Protein AF-A0A3D2I876-F1 (afdb_monomer_lite)

Sequence (65 aa):
SRGVVVRAYNLGWFNVPVCDMVTARLGLPCRLSNDANCAALAETVAGASVGCRNMVLVTLGTGVG

Secondary structure (DSSP, 8-state):
----EEEEGGGTEEEE-HHHHHHHHHSS------HHHHHHHHHHHHSTTTT-SS-----BSSSB-

pLDDT: mean 92.38, std 7.58, range [57.94, 98.19]

Radius of gyration: 14.4 Å; chains: 1; bounding box: 32×27×30 Å

Foldseek 3Di:
DQCFDCDDVVVPDHRHNVQV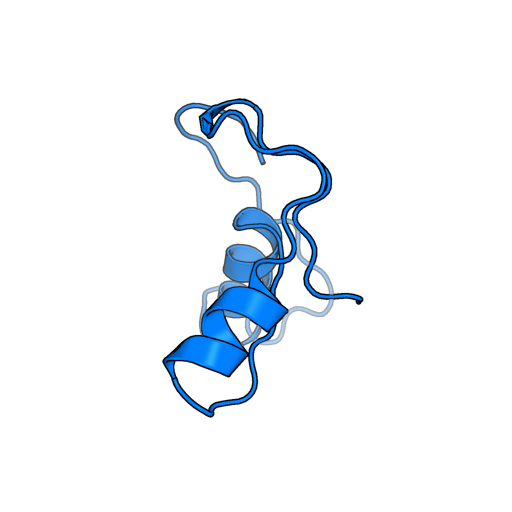VCCVVPVDGDDDDDPQVVVVVCCCPPNPNPPPPDDDDWDDDPDID

Structure (mmCIF, N/CA/C/O backbone):
data_AF-A0A3D2I876-F1
#
_entry.id   AF-A0A3D2I876-F1
#
loop_
_atom_site.group_PDB
_atom_site.id
_atom_site.type_symbol
_atom_site.label_atom_id
_atom_site.label_alt_id
_atom_site.label_comp_id
_atom_site.label_asym_id
_atom_site.label_entity_id
_atom_site.label_seq_id
_atom_site.pdbx_PDB_ins_code
_atom_site.Cartn_x
_atom_site.Cartn_y
_atom_site.Cartn_z
_atom_site.occupancy
_atom_site.B_iso_or_equiv
_atom_site.auth_seq_id
_atom_site.auth_comp_id
_atom_site.auth_asym_id
_atom_site.auth_atom_id
_atom_site.pdbx_PDB_model_num
ATOM 1 N N . SER A 1 1 ? -5.376 2.204 -10.663 1.00 57.94 1 SER A N 1
ATOM 2 C CA . SER A 1 1 ? -3.960 2.624 -10.748 1.00 57.94 1 SER A CA 1
ATOM 3 C C . SER A 1 1 ? -3.214 1.611 -11.607 1.00 57.94 1 SER A C 1
ATOM 5 O O . SER A 1 1 ? -3.601 0.453 -11.599 1.00 57.94 1 SER A O 1
ATOM 7 N N . ARG A 1 2 ? -2.188 2.012 -12.372 1.00 77.62 2 ARG A N 1
ATOM 8 C CA . ARG A 1 2 ? -1.445 1.101 -13.276 1.00 77.62 2 ARG A CA 1
ATOM 9 C C . ARG A 1 2 ? -0.415 0.204 -12.559 1.00 77.62 2 ARG A C 1
ATOM 11 O O . ARG A 1 2 ? 0.413 -0.392 -13.219 1.00 77.62 2 ARG A O 1
ATOM 18 N N . GLY A 1 3 ? -0.408 0.161 -11.220 1.00 93.62 3 GLY A N 1
ATOM 19 C CA . GLY A 1 3 ? 0.532 -0.676 -10.459 1.00 93.62 3 GLY A CA 1
ATOM 20 C C . GLY A 1 3 ? 2.019 -0.315 -10.607 1.00 93.62 3 GLY A C 1
ATOM 21 O O . GLY A 1 3 ? 2.883 -1.154 -10.361 1.00 93.62 3 GLY A O 1
ATOM 22 N N . VAL A 1 4 ? 2.309 0.922 -11.022 1.00 97.06 4 VAL A N 1
ATOM 23 C CA . VAL A 1 4 ? 3.662 1.437 -11.274 1.00 97.06 4 VAL A CA 1
ATOM 24 C C . VAL A 1 4 ? 4.147 2.256 -10.080 1.00 97.06 4 VAL A C 1
ATOM 26 O O . VAL A 1 4 ? 3.455 3.177 -9.639 1.00 97.06 4 VAL A O 1
ATOM 29 N N . VAL A 1 5 ? 5.367 1.986 -9.612 1.00 96.88 5 VAL A N 1
ATOM 30 C CA . VAL A 1 5 ? 6.111 2.903 -8.741 1.00 96.88 5 VAL A CA 1
ATOM 31 C C . VAL A 1 5 ? 6.699 4.002 -9.617 1.00 96.88 5 VAL A C 1
ATOM 33 O O . VAL A 1 5 ? 7.693 3.793 -10.310 1.00 96.88 5 VAL A O 1
ATOM 36 N N . VAL A 1 6 ? 6.077 5.182 -9.604 1.00 96.44 6 VAL A N 1
ATOM 37 C CA . VAL A 1 6 ? 6.552 6.335 -10.389 1.00 96.44 6 VAL A CA 1
ATOM 38 C C . VAL A 1 6 ? 7.928 6.786 -9.899 1.00 96.44 6 VAL A C 1
ATOM 40 O O . VAL A 1 6 ? 8.811 7.059 -10.711 1.00 96.44 6 VAL A O 1
ATOM 43 N N . ARG A 1 7 ? 8.125 6.836 -8.575 1.00 95.94 7 ARG A N 1
ATOM 44 C CA . ARG A 1 7 ? 9.390 7.236 -7.960 1.00 95.94 7 ARG A CA 1
ATOM 45 C C . ARG A 1 7 ? 9.543 6.661 -6.552 1.00 95.94 7 ARG A C 1
ATOM 47 O O . ARG A 1 7 ? 8.647 6.841 -5.735 1.00 95.94 7 ARG A O 1
ATOM 54 N N . ALA A 1 8 ? 10.686 6.046 -6.262 1.00 94.44 8 ALA A N 1
ATOM 55 C CA . ALA A 1 8 ? 11.120 5.706 -4.906 1.00 94.44 8 ALA A CA 1
ATOM 56 C C . ALA A 1 8 ? 12.643 5.884 -4.800 1.00 94.44 8 ALA A C 1
ATOM 58 O O . ALA A 1 8 ? 13.415 5.042 -5.256 1.00 94.44 8 ALA A O 1
ATOM 59 N N . TYR A 1 9 ? 13.075 7.019 -4.242 1.00 92.00 9 TYR A N 1
ATOM 60 C CA . TYR A 1 9 ? 14.484 7.436 -4.237 1.00 92.00 9 TYR A CA 1
ATOM 61 C C . TYR A 1 9 ? 15.393 6.500 -3.443 1.00 92.00 9 TYR A C 1
ATOM 63 O O . TYR A 1 9 ? 16.479 6.170 -3.906 1.00 92.00 9 TYR A O 1
ATOM 71 N N . ASN A 1 10 ? 14.931 6.038 -2.282 1.00 91.19 10 ASN A N 1
ATOM 72 C CA . ASN A 1 10 ? 15.652 5.094 -1.427 1.00 91.19 10 ASN A CA 1
ATOM 73 C C . ASN A 1 10 ? 15.904 3.734 -2.102 1.00 91.19 10 ASN A C 1
ATOM 75 O O . ASN A 1 10 ? 16.823 3.027 -1.706 1.00 91.19 10 ASN A O 1
ATOM 79 N N . LEU A 1 11 ? 15.109 3.380 -3.116 1.00 93.69 11 LEU A N 1
ATOM 80 C CA . LEU A 1 11 ? 15.265 2.159 -3.912 1.00 93.69 11 LEU A CA 1
ATOM 81 C C . LEU A 1 11 ? 15.912 2.417 -5.283 1.00 93.69 11 LEU A C 1
ATOM 83 O O . LEU A 1 11 ? 16.171 1.472 -6.023 1.00 93.69 11 LEU A O 1
ATOM 87 N N . GLY A 1 12 ? 16.139 3.681 -5.657 1.00 96.62 12 GLY A N 1
ATOM 88 C CA . GLY A 1 12 ? 16.584 4.058 -7.002 1.00 96.62 12 GLY A CA 1
ATOM 89 C C . GLY A 1 12 ? 15.562 3.740 -8.103 1.00 96.62 12 GLY A C 1
ATOM 90 O O . GLY A 1 12 ? 15.942 3.540 -9.254 1.00 96.62 12 GLY A O 1
ATOM 91 N N . TRP A 1 13 ? 14.271 3.650 -7.771 1.00 97.00 13 TRP A N 1
ATOM 92 C CA . TRP A 1 13 ? 13.227 3.241 -8.713 1.00 97.00 13 TRP A CA 1
ATOM 93 C C . TRP A 1 13 ? 12.559 4.433 -9.391 1.00 97.00 13 TRP A C 1
ATOM 95 O O . TRP A 1 13 ? 12.110 5.374 -8.731 1.00 97.00 13 TRP A O 1
ATOM 105 N N . PHE A 1 14 ? 12.416 4.334 -10.714 1.00 97.44 14 PHE A N 1
ATOM 106 C CA . PHE A 1 14 ? 11.738 5.313 -11.559 1.00 97.44 14 PHE A CA 1
ATOM 107 C C . PHE A 1 14 ? 10.877 4.582 -12.591 1.00 97.44 14 PHE A C 1
ATOM 109 O O . PHE A 1 14 ? 11.400 3.836 -13.413 1.00 97.44 14 PHE A O 1
ATOM 116 N N . ASN A 1 15 ? 9.560 4.799 -12.549 1.00 97.19 15 ASN A N 1
ATOM 117 C CA . ASN A 1 15 ? 8.573 4.156 -13.428 1.00 97.19 15 ASN A CA 1
ATOM 118 C C . ASN A 1 15 ? 8.670 2.615 -13.486 1.00 97.19 15 ASN A C 1
ATOM 120 O O . ASN A 1 15 ? 8.617 2.023 -14.562 1.00 97.19 15 ASN A O 1
ATOM 124 N N . VAL A 1 16 ? 8.784 1.954 -12.331 1.00 97.75 16 VAL A N 1
ATOM 125 C CA . VAL A 1 16 ? 8.898 0.487 -12.248 1.00 97.75 16 VAL A CA 1
ATOM 126 C C . VAL A 1 16 ? 7.503 -0.163 -12.201 1.00 97.75 16 VAL A C 1
ATOM 128 O O . VAL A 1 16 ? 6.742 0.136 -11.275 1.00 97.75 16 VAL A O 1
ATOM 131 N N . PRO A 1 17 ? 7.136 -1.059 -13.142 1.00 97.38 17 PRO A N 1
ATOM 132 C CA . PRO A 1 17 ? 5.813 -1.692 -13.203 1.00 97.38 17 PRO A CA 1
ATOM 133 C C . PRO A 1 17 ? 5.697 -2.888 -12.241 1.00 97.38 17 PRO A C 1
ATOM 135 O O . PRO A 1 17 ? 5.589 -4.044 -12.648 1.00 97.38 17 PRO A O 1
ATOM 138 N N . VAL A 1 18 ? 5.733 -2.611 -10.936 1.00 97.12 18 VAL A N 1
ATOM 139 C CA . VAL A 1 18 ? 5.799 -3.633 -9.876 1.00 97.12 18 VAL A CA 1
ATOM 140 C C . VAL A 1 18 ? 4.643 -4.631 -9.944 1.00 97.12 18 VAL A C 1
ATOM 142 O O . VAL A 1 18 ? 4.885 -5.833 -9.846 1.00 97.12 18 VAL A O 1
ATOM 145 N N . CYS A 1 19 ? 3.399 -4.175 -10.129 1.00 97.56 19 CYS A N 1
ATOM 146 C CA . CYS A 1 19 ? 2.266 -5.105 -10.172 1.00 97.56 19 CYS A CA 1
ATOM 147 C C . CYS A 1 19 ? 2.368 -6.095 -11.333 1.00 97.56 19 CYS A C 1
ATOM 149 O O . CYS A 1 19 ? 2.059 -7.267 -11.131 1.00 97.56 19 CYS A O 1
ATOM 151 N N . ASP A 1 20 ? 2.827 -5.661 -12.507 1.00 97.44 20 ASP A N 1
ATOM 152 C CA . ASP A 1 20 ? 2.976 -6.540 -13.669 1.00 97.44 20 ASP A CA 1
ATOM 153 C C . ASP A 1 20 ? 4.082 -7.571 -13.422 1.00 97.44 20 ASP A C 1
ATOM 155 O O . ASP A 1 20 ? 3.877 -8.762 -13.647 1.00 97.44 20 ASP A O 1
ATOM 159 N N . MET A 1 21 ? 5.221 -7.138 -12.865 1.00 97.44 21 MET A N 1
ATOM 160 C CA . MET A 1 21 ? 6.337 -8.022 -12.501 1.00 97.44 21 MET A CA 1
ATOM 161 C C . MET A 1 21 ? 5.914 -9.096 -11.487 1.00 97.44 21 MET A C 1
ATOM 163 O O . MET A 1 21 ? 6.227 -10.276 -11.655 1.00 97.44 21 MET A O 1
ATOM 167 N N . VAL A 1 22 ? 5.182 -8.700 -10.441 1.00 97.62 22 VAL A N 1
ATOM 168 C CA . VAL A 1 22 ? 4.693 -9.614 -9.397 1.00 97.62 22 VAL A CA 1
ATOM 169 C C . VAL A 1 22 ? 3.628 -10.561 -9.953 1.00 97.62 22 VAL A C 1
ATOM 171 O O . VAL A 1 22 ? 3.703 -11.768 -9.720 1.00 97.62 22 VAL A O 1
ATOM 174 N N . THR A 1 23 ? 2.675 -10.040 -10.730 1.00 97.62 23 THR A N 1
ATOM 175 C CA . THR A 1 23 ? 1.604 -10.839 -11.349 1.00 97.62 23 THR A CA 1
ATOM 176 C C . THR A 1 23 ? 2.183 -11.873 -12.311 1.00 97.62 23 THR A C 1
ATOM 178 O O . THR A 1 23 ? 1.809 -13.039 -12.240 1.00 97.62 23 THR A O 1
ATOM 181 N N . ALA A 1 24 ? 3.147 -11.492 -13.155 1.00 97.94 24 ALA A N 1
ATOM 182 C CA . ALA A 1 24 ? 3.814 -12.410 -14.077 1.00 97.94 24 ALA A CA 1
ATOM 183 C C . ALA A 1 24 ? 4.563 -13.536 -13.346 1.00 97.94 24 ALA A C 1
ATOM 185 O O . ALA A 1 24 ? 4.619 -14.662 -13.837 1.00 97.94 24 ALA A O 1
ATOM 186 N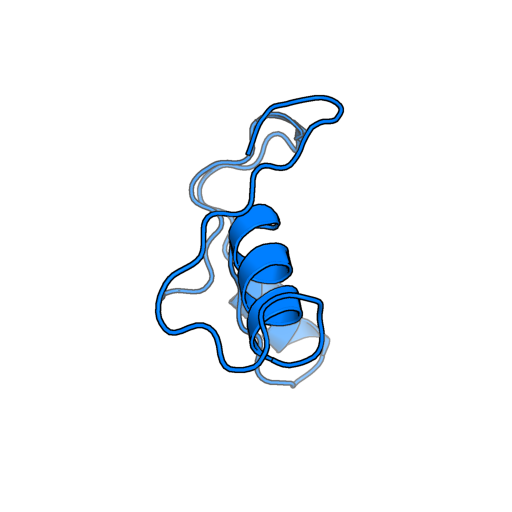 N . ARG A 1 25 ? 5.127 -13.255 -12.162 1.00 98.19 25 ARG A N 1
ATOM 187 C CA . ARG A 1 25 ? 5.894 -14.243 -11.395 1.00 98.19 25 ARG A CA 1
ATOM 188 C C . ARG A 1 25 ? 5.024 -15.200 -10.581 1.00 98.19 25 ARG A C 1
ATOM 190 O O . ARG A 1 25 ? 5.417 -16.357 -10.428 1.00 98.19 25 ARG A O 1
ATOM 197 N N . LEU A 1 26 ? 3.916 -14.707 -10.027 1.00 97.81 26 LEU A N 1
ATOM 198 C CA . LEU A 1 26 ? 3.076 -15.436 -9.069 1.00 97.81 26 LEU A CA 1
ATOM 199 C C . LEU A 1 26 ? 1.747 -15.928 -9.658 1.00 97.81 26 LEU A C 1
ATOM 201 O O . LEU A 1 26 ? 1.096 -16.764 -9.042 1.00 97.81 26 LEU A O 1
ATOM 205 N N . GLY A 1 27 ? 1.322 -15.414 -10.815 1.00 97.44 27 GLY A N 1
ATOM 206 C CA . GLY A 1 27 ? 0.022 -15.731 -11.416 1.00 97.44 27 GLY A CA 1
ATOM 207 C C . GLY A 1 27 ? -1.180 -15.178 -10.640 1.00 97.44 27 GLY A C 1
ATOM 208 O O . GLY A 1 27 ? -2.305 -15.613 -10.870 1.00 97.44 27 GLY A O 1
ATOM 209 N N . LEU A 1 28 ? -0.956 -14.241 -9.713 1.00 97.56 28 LEU A N 1
ATOM 210 C CA . LEU A 1 28 ? -1.979 -13.694 -8.821 1.00 97.56 28 LEU A CA 1
ATOM 211 C C . LEU A 1 28 ? -2.183 -12.190 -9.046 1.00 97.56 28 LEU A C 1
ATOM 213 O O . LEU A 1 28 ? -1.209 -11.487 -9.322 1.00 97.56 28 LEU A O 1
ATOM 217 N N . PRO A 1 29 ? -3.413 -11.668 -8.868 1.00 95.62 29 PRO A N 1
ATOM 218 C CA . PRO A 1 29 ? -3.670 -10.235 -8.939 1.00 95.62 29 PRO A CA 1
ATOM 219 C C . PRO A 1 29 ? -2.840 -9.451 -7.917 1.00 95.62 29 PRO A C 1
ATOM 221 O O . PRO A 1 29 ? -2.831 -9.776 -6.730 1.00 95.62 29 PRO A O 1
ATOM 224 N N . CYS A 1 30 ? -2.201 -8.371 -8.364 1.00 95.94 30 CYS A N 1
ATOM 225 C CA . CYS A 1 30 ? -1.417 -7.485 -7.510 1.00 95.94 30 CYS A CA 1
ATOM 226 C C . CYS A 1 30 ? -2.043 -6.084 -7.441 1.00 95.94 30 CYS A C 1
ATOM 228 O O . CYS A 1 30 ? -2.483 -5.530 -8.450 1.00 95.94 30 CYS A O 1
ATOM 230 N N . ARG A 1 31 ? -2.060 -5.485 -6.245 1.00 95.38 31 ARG A N 1
ATOM 231 C CA . ARG A 1 31 ? -2.370 -4.064 -6.035 1.00 95.38 31 ARG A CA 1
ATOM 232 C C . ARG A 1 31 ? -1.226 -3.403 -5.283 1.00 95.38 31 ARG A C 1
ATOM 234 O O . ARG A 1 31 ? -0.586 -4.031 -4.449 1.00 95.38 31 ARG A O 1
ATOM 241 N N . LEU A 1 32 ? -1.003 -2.128 -5.581 1.00 95.38 32 LEU A N 1
ATOM 242 C CA . LEU A 1 32 ? 0.088 -1.334 -5.030 1.00 95.38 32 LEU A CA 1
ATOM 243 C C . LEU A 1 32 ? -0.442 0.007 -4.518 1.00 95.38 32 LEU A C 1
ATOM 245 O O . LEU A 1 32 ? -1.238 0.665 -5.194 1.00 95.38 32 LEU A O 1
ATOM 249 N N . SER A 1 33 ? 0.053 0.410 -3.353 1.00 94.81 33 SER A N 1
ATOM 250 C CA . SER A 1 33 ? -0.090 1.743 -2.772 1.00 94.81 33 SER A CA 1
ATOM 251 C C . SER A 1 33 ? 1.174 2.065 -1.963 1.00 94.81 33 SER A C 1
ATOM 253 O O . SER A 1 33 ? 1.931 1.157 -1.621 1.00 94.81 33 SER A O 1
ATOM 255 N N . ASN A 1 34 ? 1.419 3.348 -1.693 1.00 91.88 34 ASN A N 1
ATOM 256 C CA . ASN A 1 34 ? 2.490 3.776 -0.792 1.00 91.88 34 ASN A CA 1
ATOM 257 C C . ASN A 1 34 ? 2.252 3.227 0.630 1.00 91.88 34 ASN A C 1
ATOM 259 O O . ASN A 1 34 ? 1.109 3.026 1.043 1.00 91.88 34 ASN A O 1
ATOM 263 N N . ASP A 1 35 ? 3.338 2.979 1.354 1.00 91.62 35 ASP A N 1
ATOM 264 C CA . ASP A 1 35 ? 3.378 2.410 2.701 1.00 91.62 35 ASP A CA 1
ATOM 265 C C . ASP A 1 35 ? 2.552 3.193 3.728 1.00 91.62 35 ASP A C 1
ATOM 267 O O . ASP A 1 35 ? 1.767 2.568 4.440 1.00 91.62 35 ASP A O 1
ATOM 271 N N . ALA A 1 36 ? 2.624 4.528 3.752 1.00 91.25 36 ALA A N 1
ATOM 272 C CA . ALA A 1 36 ? 1.818 5.344 4.667 1.00 91.25 36 ALA A CA 1
ATOM 273 C C . ALA A 1 36 ? 0.311 5.184 4.398 1.00 91.25 36 ALA A C 1
ATOM 275 O O . ALA A 1 36 ? -0.479 5.009 5.324 1.00 91.25 36 ALA A O 1
ATOM 276 N N . ASN A 1 37 ? -0.097 5.130 3.125 1.00 92.69 37 ASN A N 1
ATOM 277 C CA . ASN A 1 37 ? -1.489 4.852 2.755 1.00 92.69 37 ASN A CA 1
ATOM 278 C C . ASN A 1 37 ? -1.923 3.437 3.168 1.00 92.69 37 ASN A C 1
ATOM 280 O O . ASN A 1 37 ? -3.055 3.247 3.610 1.00 92.69 37 ASN A O 1
ATOM 284 N N . CYS A 1 38 ? -1.050 2.438 3.004 1.00 94.31 38 CYS A N 1
ATOM 285 C CA . CYS A 1 38 ? -1.326 1.069 3.441 1.00 94.31 38 CYS A CA 1
ATOM 286 C C . CYS A 1 38 ? -1.473 0.987 4.966 1.00 94.31 38 CYS A C 1
ATOM 288 O O . CYS A 1 38 ? -2.386 0.317 5.444 1.00 94.31 38 CYS A O 1
ATOM 290 N N . ALA A 1 39 ? -0.625 1.696 5.717 1.00 93.94 39 ALA A N 1
ATOM 291 C CA . ALA A 1 39 ? -0.717 1.797 7.171 1.00 93.94 39 ALA A CA 1
ATOM 292 C C . ALA A 1 39 ? -2.015 2.494 7.604 1.00 93.94 39 ALA A C 1
ATOM 294 O O . ALA A 1 39 ? -2.752 1.958 8.427 1.00 93.94 39 ALA A O 1
ATOM 295 N N . ALA A 1 40 ? -2.354 3.630 6.987 1.00 93.75 40 ALA A N 1
ATOM 296 C CA . ALA A 1 40 ? -3.608 4.332 7.247 1.00 93.75 40 ALA A CA 1
ATOM 297 C C . ALA A 1 40 ? -4.828 3.432 6.987 1.00 93.75 40 ALA A C 1
ATOM 299 O O . ALA A 1 40 ? -5.715 3.352 7.832 1.00 93.75 40 ALA A O 1
ATOM 300 N N . LEU A 1 41 ? -4.845 2.702 5.865 1.00 94.56 41 LEU A N 1
ATOM 301 C CA . LEU A 1 41 ? -5.917 1.757 5.545 1.00 94.56 41 LEU A CA 1
ATOM 302 C C . LEU A 1 41 ? -6.026 0.635 6.588 1.00 94.56 41 LEU A C 1
ATOM 304 O O . LEU A 1 41 ? -7.135 0.285 6.990 1.00 94.56 41 LEU A O 1
ATOM 308 N N . ALA A 1 42 ? -4.898 0.076 7.032 1.00 95.12 42 ALA A N 1
ATOM 309 C CA . ALA A 1 42 ? -4.888 -0.958 8.063 1.00 95.12 42 ALA A CA 1
ATOM 310 C C . ALA A 1 42 ? -5.490 -0.441 9.382 1.00 95.12 42 ALA A C 1
ATOM 312 O O . ALA A 1 42 ? -6.335 -1.115 9.972 1.00 95.12 42 ALA A O 1
ATOM 313 N N . GLU A 1 43 ? -5.139 0.783 9.790 1.00 96.06 43 GLU A N 1
ATOM 314 C CA . GLU A 1 43 ? -5.684 1.422 10.991 1.00 96.06 43 GLU A CA 1
ATOM 315 C C . GLU A 1 43 ? -7.196 1.675 10.905 1.00 96.06 43 GLU A C 1
ATOM 317 O O . GLU A 1 43 ? -7.896 1.549 11.911 1.00 96.06 43 GLU A O 1
ATOM 322 N N . THR A 1 44 ? -7.726 1.993 9.715 1.00 95.19 44 THR A N 1
ATOM 323 C CA . THR A 1 44 ? -9.175 2.182 9.505 1.00 95.19 44 THR A CA 1
ATOM 324 C C . THR A 1 44 ? -9.941 0.865 9.571 1.00 95.19 44 THR A C 1
ATOM 326 O O . THR A 1 44 ? -11.086 0.835 10.018 1.00 95.19 44 THR A O 1
ATOM 329 N N . VAL A 1 45 ? -9.344 -0.215 9.063 1.00 94.88 45 VAL A N 1
ATOM 330 C CA . VAL A 1 45 ? -10.024 -1.508 8.901 1.00 94.88 45 VAL A CA 1
ATOM 331 C C . VAL A 1 45 ? -9.960 -2.343 10.174 1.00 94.88 45 VAL A C 1
ATOM 333 O O . VAL A 1 45 ? -10.939 -3.004 10.514 1.00 94.88 45 VAL A O 1
ATOM 336 N N . ALA A 1 46 ? -8.820 -2.337 10.861 1.00 96.06 46 ALA A N 1
ATOM 337 C CA . ALA A 1 46 ? -8.562 -3.249 11.973 1.00 96.06 46 ALA A CA 1
ATOM 338 C C . ALA A 1 46 ? -7.735 -2.636 13.115 1.00 96.06 46 ALA A C 1
ATOM 340 O O . ALA A 1 46 ? -7.373 -3.360 14.041 1.00 96.06 46 ALA A O 1
ATOM 341 N N . GLY A 1 47 ? -7.413 -1.342 13.057 1.00 94.69 47 GLY A N 1
ATOM 342 C CA . GLY A 1 47 ? -6.605 -0.677 14.076 1.00 94.69 47 GLY A CA 1
ATOM 343 C C . GLY A 1 47 ? -7.381 0.330 14.918 1.00 94.69 47 GLY A C 1
ATOM 344 O O . GLY A 1 47 ? -8.590 0.219 15.132 1.00 94.69 47 GLY A O 1
ATOM 345 N N . ALA A 1 48 ? -6.665 1.333 15.413 1.00 94.25 48 ALA A N 1
ATOM 346 C CA . ALA A 1 48 ? -7.167 2.303 16.379 1.00 94.25 48 ALA A CA 1
ATOM 347 C C . ALA A 1 48 ? -8.209 3.272 15.799 1.00 94.25 48 ALA A C 1
ATOM 349 O O . ALA A 1 48 ? -8.849 4.003 16.551 1.00 94.25 48 ALA A O 1
ATOM 350 N N . SER A 1 49 ? -8.381 3.2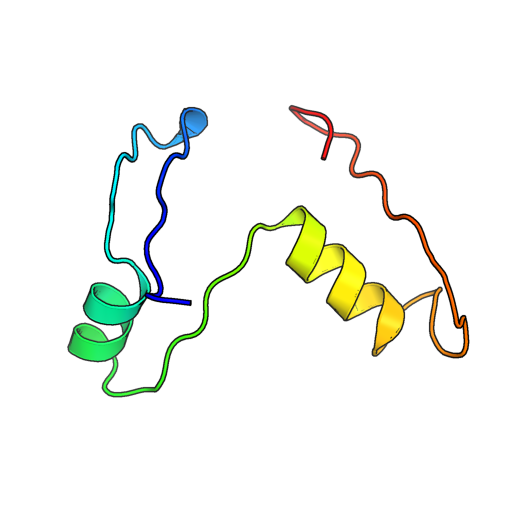94 14.475 1.00 93.88 49 SER A N 1
ATOM 351 C CA . SER A 1 49 ? -9.286 4.221 13.789 1.00 93.88 49 SER A CA 1
ATOM 352 C C . SER A 1 49 ? -10.558 3.556 13.259 1.00 93.88 49 SER A C 1
ATOM 354 O O . SER A 1 49 ? -11.299 4.166 12.483 1.00 93.88 49 SER A O 1
ATOM 356 N N . VAL A 1 50 ? -10.843 2.316 13.665 1.00 97.19 50 VAL A N 1
ATOM 357 C CA . VAL A 1 50 ? -12.106 1.646 13.334 1.00 97.19 50 VAL A CA 1
ATOM 358 C C . VAL A 1 50 ? -13.287 2.465 13.864 1.00 97.19 50 VAL A C 1
ATOM 360 O O . VAL A 1 50 ? -13.346 2.831 15.035 1.00 97.19 50 VAL A O 1
ATOM 363 N N . GLY A 1 51 ? -14.248 2.758 12.985 1.00 95.69 51 GLY A N 1
ATOM 364 C CA . GLY A 1 51 ? -15.430 3.567 13.305 1.00 95.69 51 GLY A CA 1
ATOM 365 C C . GLY A 1 51 ? -15.211 5.082 13.215 1.00 95.69 51 GLY A C 1
ATOM 366 O O . GLY A 1 51 ? -16.179 5.844 13.273 1.00 95.69 51 GLY A O 1
ATOM 367 N N . CYS A 1 52 ? -13.977 5.545 13.006 1.00 94.75 52 CYS A N 1
ATOM 368 C CA . CYS A 1 52 ? -13.715 6.947 12.710 1.00 94.75 52 CYS A CA 1
ATOM 369 C C . CYS A 1 52 ? -14.078 7.260 11.254 1.00 94.75 52 CYS A C 1
ATOM 371 O O . CYS A 1 52 ? -13.690 6.555 10.326 1.00 94.75 52 CYS A O 1
ATOM 373 N N . ARG A 1 53 ? -14.795 8.368 11.034 1.00 92.38 53 ARG A N 1
ATOM 374 C CA . ARG A 1 53 ? -15.100 8.851 9.675 1.00 92.38 53 ARG A CA 1
ATOM 375 C C . ARG A 1 53 ? -13.888 9.492 8.999 1.00 92.38 53 ARG A C 1
ATOM 377 O O . ARG A 1 53 ? -13.734 9.385 7.791 1.00 92.38 53 ARG A O 1
A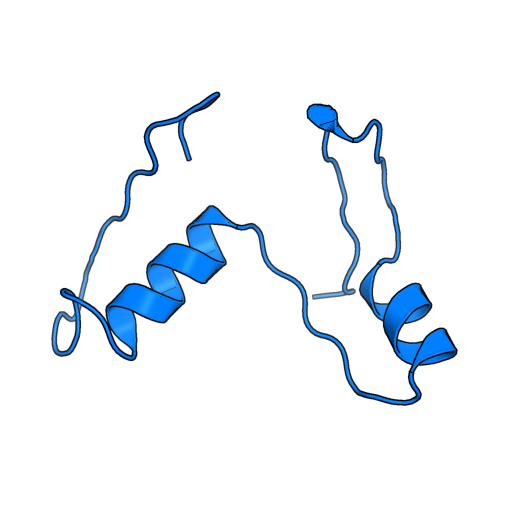TOM 384 N N . ASN A 1 54 ? -13.076 10.195 9.784 1.00 93.06 54 ASN A N 1
ATOM 385 C CA . ASN A 1 54 ? -11.910 10.936 9.322 1.00 93.06 54 ASN A CA 1
ATOM 386 C C . ASN A 1 54 ? -10.739 10.630 10.255 1.00 93.06 54 ASN A C 1
ATOM 388 O O . ASN A 1 54 ? -10.914 10.639 11.473 1.00 93.06 54 ASN A O 1
ATOM 392 N N . MET A 1 55 ? -9.561 10.411 9.682 1.00 91.38 55 MET A N 1
ATOM 393 C CA . MET A 1 55 ? -8.322 10.134 10.404 1.00 91.38 55 MET A CA 1
ATOM 394 C C . MET A 1 55 ? -7.133 10.671 9.614 1.00 91.38 55 MET A C 1
ATOM 396 O O . MET A 1 55 ? -7.178 10.740 8.385 1.00 91.38 55 MET A O 1
ATOM 400 N N . VAL A 1 56 ? -6.070 11.023 10.327 1.00 90.81 56 VAL A N 1
ATOM 401 C CA . VAL A 1 56 ? -4.768 11.362 9.753 1.00 90.81 56 VAL A CA 1
ATOM 402 C C . VAL A 1 56 ? -3.747 10.480 10.448 1.00 90.81 56 VAL A C 1
ATOM 404 O O . VAL A 1 56 ? -3.696 10.452 11.676 1.00 90.81 56 VAL A O 1
ATOM 407 N N . LEU A 1 57 ? -2.963 9.750 9.662 1.00 90.06 57 LEU A N 1
ATOM 408 C CA . LEU A 1 57 ? -1.860 8.936 10.149 1.00 90.06 57 LEU A CA 1
ATOM 409 C C . LEU A 1 57 ? -0.558 9.621 9.743 1.00 90.06 57 LEU A C 1
ATOM 411 O O . LEU A 1 57 ? -0.400 9.982 8.582 1.00 90.06 57 LEU A O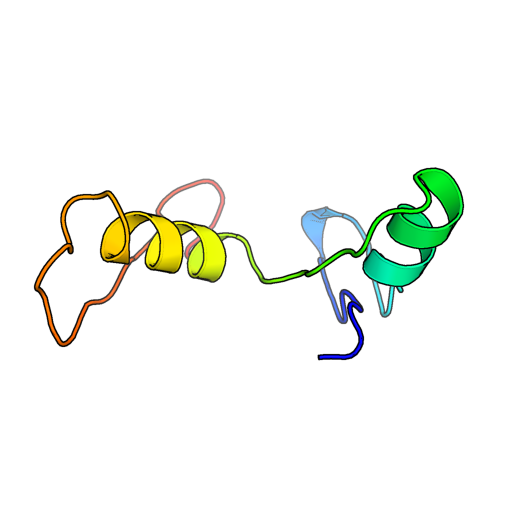 1
ATOM 415 N N . VAL A 1 58 ? 0.335 9.810 10.710 1.00 88.69 58 VAL A N 1
ATOM 416 C CA . VAL A 1 58 ? 1.679 10.346 10.488 1.00 88.69 58 VAL A CA 1
ATOM 417 C C . VAL A 1 58 ? 2.668 9.263 10.882 1.00 88.69 58 VAL A C 1
ATOM 419 O O . VAL A 1 58 ? 2.697 8.833 12.037 1.00 88.69 58 VAL A O 1
ATOM 422 N N . THR A 1 59 ? 3.473 8.813 9.928 1.00 83.06 59 THR A N 1
ATOM 423 C CA . THR A 1 59 ? 4.572 7.882 10.191 1.00 83.06 59 THR A CA 1
ATOM 424 C C . THR A 1 59 ? 5.840 8.668 10.507 1.00 83.06 59 THR A C 1
ATOM 426 O O . THR A 1 59 ? 6.243 9.556 9.758 1.00 83.06 59 THR A O 1
ATOM 429 N N . LEU A 1 60 ? 6.467 8.359 11.643 1.00 84.12 60 LEU A N 1
ATOM 430 C CA . LEU A 1 60 ? 7.724 8.966 12.085 1.00 84.12 60 LEU A CA 1
ATOM 431 C C . LEU A 1 60 ? 8.803 7.881 12.145 1.00 84.12 60 LEU A C 1
ATOM 433 O O . LEU A 1 60 ? 8.745 6.989 12.989 1.00 84.12 60 LEU A O 1
ATOM 437 N N . GLY A 1 61 ? 9.779 7.954 11.239 1.00 79.19 61 GLY A N 1
ATOM 438 C CA . GLY A 1 61 ? 10.881 6.995 11.136 1.00 79.19 61 GLY A CA 1
ATOM 43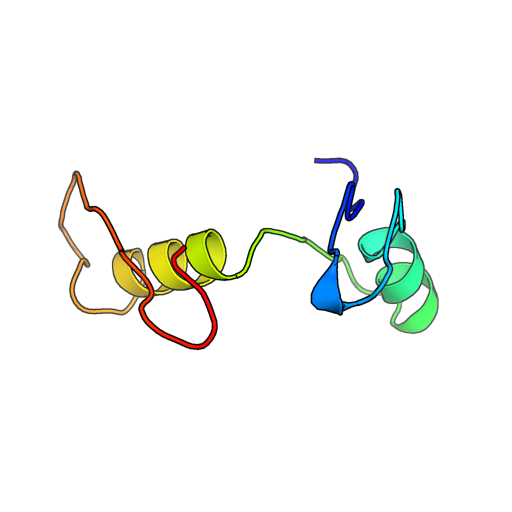9 C C . GLY A 1 61 ? 12.086 7.593 10.412 1.00 79.19 61 GLY A C 1
ATOM 440 O O . GLY A 1 61 ? 12.472 8.729 10.671 1.00 79.19 61 GLY A O 1
ATOM 441 N N . THR A 1 62 ? 12.686 6.856 9.471 1.00 77.06 62 THR A N 1
ATOM 442 C CA . THR A 1 62 ? 13.789 7.370 8.626 1.00 77.06 62 THR A CA 1
ATOM 443 C C . THR A 1 62 ? 13.357 8.550 7.737 1.00 77.06 62 THR A C 1
ATOM 445 O O . THR A 1 62 ? 14.199 9.280 7.222 1.00 77.06 62 THR A O 1
ATOM 448 N N . GLY A 1 63 ? 12.046 8.743 7.576 1.00 74.31 63 GLY A N 1
ATOM 449 C CA . GLY A 1 63 ? 11.410 9.919 6.993 1.00 74.31 63 GLY A CA 1
ATOM 450 C C . GLY A 1 63 ? 10.086 10.233 7.700 1.00 74.31 63 GLY A C 1
ATOM 451 O O . GLY A 1 63 ? 9.771 9.633 8.731 1.00 74.31 63 GLY A O 1
ATOM 452 N N . VAL A 1 64 ? 9.326 11.168 7.127 1.00 79.19 64 VAL A N 1
ATOM 453 C CA . VAL A 1 64 ? 7.957 11.509 7.541 1.00 79.19 64 VAL A CA 1
ATOM 454 C C . VAL A 1 64 ? 7.015 11.168 6.391 1.00 79.19 64 VAL A C 1
ATOM 456 O O . VAL A 1 64 ? 7.296 11.549 5.251 1.00 79.19 64 VAL A O 1
ATOM 459 N N . GLY A 1 65 ? 5.932 10.455 6.689 1.00 68.75 65 GLY A N 1
ATOM 460 C CA . GLY A 1 65 ? 4.911 10.033 5.724 1.00 68.75 65 GLY A CA 1
ATOM 461 C C . GLY A 1 65 ? 3.507 10.242 6.246 1.00 68.75 65 GLY A C 1
ATOM 462 O O . GLY A 1 65 ? 3.346 10.165 7.486 1.00 68.75 65 GLY A O 1
#